Protein AF-A0A2G9PCZ6-F1 (afdb_monomer_lite)

Structure (mmCIF, N/CA/C/O backbone):
data_AF-A0A2G9PCZ6-F1
#
_entry.id   AF-A0A2G9PCZ6-F1
#
loop_
_atom_site.group_PDB
_atom_site.id
_atom_site.type_symbol
_atom_site.label_atom_id
_atom_site.label_alt_id
_atom_site.label_comp_id
_atom_site.label_asym_id
_atom_site.label_entity_id
_atom_site.label_seq_id
_atom_site.pdbx_PDB_ins_code
_atom_site.Cartn_x
_atom_site.Cartn_y
_atom_site.Cartn_z
_atom_site.occupancy
_atom_site.B_iso_or_equiv
_atom_site.auth_seq_id
_atom_site.auth_comp_id
_atom_site.auth_asym_id
_atom_site.auth_atom_id
_atom_site.pdbx_PDB_model_num
ATOM 1 N N . MET A 1 1 ? 11.949 1.718 -6.422 1.00 77.19 1 MET A N 1
ATOM 2 C CA . MET A 1 1 ? 10.496 1.893 -6.193 1.00 77.19 1 MET A CA 1
ATOM 3 C C . MET A 1 1 ? 9.790 1.628 -7.515 1.00 77.19 1 MET A C 1
ATOM 5 O O . MET A 1 1 ? 10.270 2.128 -8.520 1.00 77.19 1 MET A O 1
ATOM 9 N N . SER A 1 2 ? 8.719 0.832 -7.562 1.00 92.38 2 SER A N 1
ATOM 10 C CA . SER A 1 2 ? 7.957 0.624 -8.811 1.00 92.38 2 SER A CA 1
ATOM 11 C C . SER A 1 2 ? 7.065 1.838 -9.117 1.00 92.38 2 SER A C 1
ATOM 13 O O . SER A 1 2 ? 6.474 2.374 -8.182 1.00 92.38 2 SER A O 1
ATOM 15 N N . TYR A 1 3 ? 6.911 2.234 -10.392 1.00 95.06 3 TYR A N 1
ATOM 16 C CA . TYR A 1 3 ? 5.992 3.314 -10.806 1.00 95.06 3 TYR A CA 1
ATOM 17 C C . TYR A 1 3 ? 4.563 3.091 -10.308 1.00 95.06 3 TYR A C 1
ATOM 19 O O . TYR A 1 3 ? 3.934 4.009 -9.791 1.00 95.06 3 TYR A O 1
ATOM 27 N N . LYS A 1 4 ? 4.107 1.838 -10.337 1.00 96.25 4 LYS A N 1
ATOM 28 C CA . LYS A 1 4 ? 2.823 1.417 -9.776 1.00 96.25 4 LYS A CA 1
ATOM 29 C C . LYS A 1 4 ? 2.684 1.741 -8.284 1.00 96.25 4 LYS A C 1
ATOM 31 O O . LYS A 1 4 ? 1.654 2.236 -7.848 1.00 96.25 4 LYS A O 1
ATOM 36 N N . TRP A 1 5 ? 3.738 1.510 -7.495 1.00 97.25 5 TRP A N 1
ATOM 37 C CA . TRP A 1 5 ? 3.725 1.838 -6.064 1.00 97.25 5 TRP A CA 1
ATOM 38 C C . TRP A 1 5 ? 3.709 3.358 -5.839 1.00 97.25 5 TRP A C 1
ATOM 40 O O . TRP A 1 5 ? 2.993 3.848 -4.969 1.00 97.25 5 TRP A O 1
ATOM 50 N N . ILE A 1 6 ? 4.435 4.116 -6.664 1.00 96.75 6 ILE A N 1
ATOM 51 C CA . ILE A 1 6 ? 4.402 5.585 -6.624 1.00 96.75 6 ILE A CA 1
ATOM 52 C C . ILE A 1 6 ? 2.990 6.099 -6.945 1.00 96.75 6 ILE A C 1
ATOM 54 O O . ILE A 1 6 ? 2.517 7.017 -6.279 1.00 96.75 6 ILE A O 1
ATOM 58 N N . ALA A 1 7 ? 2.302 5.499 -7.920 1.00 97.00 7 ALA A N 1
ATOM 59 C CA . ALA A 1 7 ? 0.925 5.849 -8.259 1.00 97.00 7 ALA A CA 1
ATOM 60 C C . ALA A 1 7 ? -0.033 5.610 -7.077 1.00 97.00 7 ALA A C 1
ATOM 62 O O . ALA A 1 7 ? -0.761 6.524 -6.695 1.00 97.00 7 ALA A O 1
ATOM 63 N N . GLU A 1 8 ? 0.038 4.442 -6.426 1.00 97.50 8 GLU A N 1
ATOM 64 C CA . GLU A 1 8 ? -0.752 4.138 -5.220 1.00 97.50 8 GLU A CA 1
ATOM 65 C C . GLU A 1 8 ? -0.517 5.161 -4.096 1.00 97.50 8 GLU A C 1
ATOM 67 O O . GLU A 1 8 ? -1.466 5.634 -3.477 1.00 97.50 8 GLU A O 1
ATOM 72 N N . GLN A 1 9 ? 0.741 5.546 -3.853 1.00 97.31 9 GLN A N 1
ATOM 73 C CA . GLN A 1 9 ? 1.085 6.548 -2.838 1.00 97.31 9 GLN A CA 1
ATOM 74 C C . GLN A 1 9 ? 0.575 7.950 -3.193 1.00 97.31 9 GLN A C 1
ATOM 76 O O . GLN A 1 9 ? 0.170 8.700 -2.310 1.00 97.31 9 GLN A O 1
ATOM 81 N N . ARG A 1 10 ? 0.594 8.332 -4.476 1.00 97.12 10 ARG A N 1
ATOM 82 C CA . ARG A 1 10 ? 0.046 9.621 -4.929 1.00 97.12 10 ARG A CA 1
ATOM 83 C C . ARG A 1 10 ? -1.465 9.691 -4.706 1.00 97.12 10 ARG A C 1
ATOM 85 O O . ARG A 1 10 ? -1.942 10.711 -4.222 1.00 97.12 10 ARG A O 1
ATOM 92 N N . VAL A 1 11 ? -2.190 8.614 -5.014 1.00 97.50 11 VAL A N 1
ATOM 93 C CA . VAL A 1 11 ? -3.644 8.526 -4.802 1.00 97.50 11 VAL A CA 1
ATOM 94 C C . VAL A 1 11 ? -3.986 8.572 -3.315 1.00 97.50 11 VAL A C 1
ATOM 96 O O . VAL A 1 11 ? -4.809 9.389 -2.920 1.00 97.50 11 VAL A O 1
ATOM 99 N N . SER A 1 12 ? -3.296 7.783 -2.492 1.00 96.88 12 SER A N 1
ATOM 100 C CA . SER A 1 12 ? -3.473 7.764 -1.032 1.00 96.88 12 SER A CA 1
ATOM 101 C C . SER A 1 12 ? -3.280 9.149 -0.399 1.00 96.88 12 SER A C 1
ATOM 103 O O . SER A 1 12 ? -4.115 9.626 0.363 1.00 96.88 12 SER A O 1
ATOM 105 N N . LYS A 1 13 ? -2.234 9.880 -0.809 1.00 96.44 13 LYS A N 1
ATOM 106 C CA . LYS A 1 13 ? -2.001 11.262 -0.352 1.00 96.44 13 LYS A CA 1
ATOM 107 C C . LYS A 1 13 ? -3.070 12.251 -0.814 1.00 96.44 13 LYS A C 1
ATOM 109 O O . LYS A 1 13 ? -3.316 13.235 -0.123 1.00 96.44 13 LYS A O 1
ATOM 114 N N . LYS A 1 14 ? -3.646 12.043 -2.001 1.00 97.19 14 LYS A N 1
ATOM 115 C CA . LYS A 1 14 ? -4.668 12.934 -2.563 1.00 97.19 14 LYS A CA 1
ATOM 116 C C . LYS A 1 14 ? -6.038 12.702 -1.923 1.00 97.19 14 LYS A C 1
ATOM 118 O O . LYS A 1 14 ? -6.759 13.671 -1.711 1.00 97.19 14 LYS A O 1
ATOM 123 N N . PHE A 1 15 ? -6.370 11.449 -1.621 1.00 95.81 15 PHE A N 1
ATOM 124 C CA . PHE A 1 15 ? -7.648 11.022 -1.057 1.00 95.81 15 PHE A CA 1
ATOM 125 C C . PHE A 1 15 ? -7.432 10.354 0.302 1.00 95.81 15 PHE A C 1
ATOM 127 O O . PHE A 1 15 ? -7.538 9.139 0.433 1.00 95.81 15 PHE A O 1
ATOM 134 N N . SER A 1 16 ? -7.137 11.160 1.323 1.00 93.19 16 SER A N 1
ATOM 135 C CA . SER A 1 16 ? -6.835 10.678 2.679 1.00 93.19 16 SER A CA 1
ATOM 136 C C . SER A 1 16 ? -8.021 10.027 3.398 1.00 93.19 16 SER A C 1
ATOM 138 O O . SER A 1 16 ? -7.833 9.332 4.392 1.00 93.19 16 SER A O 1
ATOM 140 N N . ASN A 1 17 ? -9.245 10.255 2.918 1.00 95.12 17 ASN A N 1
ATOM 141 C CA . ASN A 1 17 ? -10.460 9.628 3.432 1.00 95.12 17 ASN A CA 1
ATOM 142 C C . ASN A 1 17 ? -10.679 8.204 2.894 1.00 95.12 17 ASN A C 1
ATOM 144 O O . ASN A 1 17 ? -11.564 7.509 3.388 1.00 95.12 17 ASN A O 1
ATOM 148 N N . LEU A 1 18 ? -9.919 7.784 1.879 1.00 96.06 18 LEU A N 1
ATOM 149 C CA . LEU A 1 18 ? -10.050 6.480 1.239 1.00 96.06 18 LEU A CA 1
ATOM 150 C C . LEU A 1 18 ? -8.816 5.621 1.499 1.00 96.06 18 LEU A C 1
ATOM 152 O O . LEU A 1 18 ? -7.691 6.111 1.539 1.00 96.06 18 LEU A O 1
ATOM 156 N N . GLU A 1 19 ? -9.022 4.312 1.580 1.00 96.62 19 GLU A N 1
ATOM 157 C CA . GLU A 1 19 ? -7.947 3.350 1.777 1.00 96.62 19 GLU A CA 1
ATOM 158 C C . GLU A 1 19 ? -7.661 2.594 0.474 1.00 96.62 19 GLU A C 1
ATOM 160 O O . GLU A 1 19 ? -8.546 1.987 -0.136 1.00 96.62 19 GLU A O 1
ATOM 165 N N . VAL A 1 20 ? -6.405 2.613 0.025 1.00 97.44 20 VAL A N 1
ATOM 166 C CA . VAL A 1 20 ? -6.005 1.946 -1.221 1.00 97.44 20 VAL A CA 1
ATOM 167 C C . VAL A 1 20 ? -5.963 0.435 -1.012 1.00 97.44 20 VAL A C 1
ATOM 169 O O . VAL A 1 20 ? -5.199 -0.074 -0.184 1.00 97.44 20 VAL A O 1
ATOM 172 N N . LEU A 1 21 ? -6.721 -0.309 -1.818 1.00 96.19 21 LEU A N 1
ATOM 173 C CA . LEU A 1 21 ? -6.735 -1.768 -1.815 1.00 96.19 21 LEU A CA 1
ATOM 174 C C . LEU A 1 21 ? -5.569 -2.329 -2.641 1.00 96.19 21 LEU A C 1
ATOM 176 O O . LEU A 1 21 ? -4.733 -3.076 -2.110 1.00 96.19 21 LEU A O 1
ATOM 180 N N . ASN A 1 22 ? -5.514 -1.972 -3.926 1.00 96.69 22 ASN A N 1
ATOM 181 C CA . ASN A 1 22 ? -4.503 -2.397 -4.898 1.00 96.69 22 ASN A CA 1
ATOM 182 C C . ASN A 1 22 ? -4.590 -1.524 -6.166 1.00 96.69 22 ASN A C 1
ATOM 184 O O . ASN A 1 22 ? -5.403 -0.609 -6.242 1.00 96.69 22 ASN A O 1
ATOM 188 N N . SER A 1 23 ? -3.783 -1.830 -7.177 1.00 97.31 23 SER A N 1
ATOM 189 C CA . SER A 1 23 ? -3.822 -1.151 -8.475 1.00 97.31 23 SER A CA 1
ATOM 190 C C . SER A 1 23 ? -3.552 -2.107 -9.640 1.00 97.31 23 SER A C 1
ATOM 192 O O . SER A 1 23 ? -3.067 -3.229 -9.428 1.00 97.31 23 SER A O 1
ATOM 194 N N . TYR A 1 24 ? -3.797 -1.674 -10.877 1.00 96.69 24 TYR A N 1
ATOM 195 C CA . TYR A 1 24 ? -3.392 -2.360 -12.113 1.00 96.69 24 TYR A CA 1
ATOM 196 C C . TYR A 1 24 ? -2.951 -1.380 -13.205 1.00 96.69 24 TYR A C 1
ATOM 198 O O . TYR A 1 24 ? -3.197 -0.185 -13.111 1.00 96.69 24 TYR A O 1
ATOM 206 N N . GLU A 1 25 ? -2.188 -1.883 -14.176 1.00 96.25 25 GLU A N 1
ATOM 207 C CA . GLU A 1 25 ? -1.693 -1.091 -15.308 1.00 96.25 25 GLU A CA 1
ATOM 208 C C . GLU A 1 25 ? -2.777 -1.029 -16.379 1.00 96.25 25 GLU A C 1
ATOM 210 O O . GLU A 1 25 ? -3.325 -2.068 -16.740 1.00 96.25 25 GLU A O 1
ATOM 215 N N . ILE A 1 26 ? -3.087 0.180 -16.841 1.00 96.62 26 ILE A N 1
ATOM 216 C CA . ILE A 1 26 ? -4.055 0.413 -17.920 1.00 96.62 26 ILE A CA 1
ATOM 217 C C . ILE A 1 26 ? -3.308 0.507 -19.251 1.00 96.62 26 ILE A C 1
ATOM 219 O O . ILE A 1 26 ? -3.720 -0.065 -20.255 1.00 96.62 26 ILE A O 1
ATOM 223 N N . GLY A 1 27 ? -2.188 1.226 -19.249 1.00 95.81 27 GLY A N 1
ATOM 224 C CA . GLY A 1 27 ? -1.400 1.476 -20.440 1.00 95.81 27 GLY A CA 1
ATOM 225 C C . GLY A 1 27 ? -0.204 2.368 -20.148 1.00 95.81 27 GLY A C 1
ATOM 226 O O . GLY A 1 27 ? 0.019 2.818 -19.018 1.00 95.81 27 GLY A O 1
ATOM 227 N N . LYS A 1 28 ? 0.573 2.620 -21.192 1.00 95.94 28 LYS A N 1
ATOM 228 C CA . LYS A 1 28 ? 1.736 3.495 -21.150 1.00 95.94 28 LYS A CA 1
ATOM 229 C C . LYS A 1 28 ? 1.833 4.262 -22.459 1.00 95.94 28 LYS A C 1
ATOM 231 O O . LYS A 1 28 ? 1.630 3.686 -23.526 1.00 95.94 28 LYS A O 1
ATOM 236 N N . ASP A 1 29 ? 2.227 5.514 -22.340 1.00 95.69 29 ASP A N 1
ATOM 237 C CA . ASP A 1 29 ? 2.656 6.335 -23.462 1.00 95.69 29 ASP A CA 1
ATOM 238 C C . ASP A 1 29 ? 4.190 6.396 -23.470 1.00 95.69 29 ASP A C 1
ATOM 240 O O . ASP A 1 29 ? 4.859 5.848 -22.590 1.00 95.69 29 ASP A O 1
ATOM 244 N N . GLY A 1 30 ? 4.782 7.108 -24.433 1.00 94.25 30 GLY A N 1
ATOM 245 C CA . GLY A 1 30 ? 6.236 7.319 -24.469 1.00 94.25 30 GLY A CA 1
ATOM 246 C C . GLY A 1 30 ? 6.793 8.052 -23.238 1.00 94.25 30 GLY A C 1
ATOM 247 O O . GLY A 1 30 ? 7.968 7.902 -22.917 1.00 94.25 30 GLY A O 1
ATOM 248 N N . MET A 1 31 ? 5.954 8.816 -22.528 1.00 95.06 31 MET A N 1
ATOM 249 C CA . MET A 1 31 ? 6.361 9.635 -21.376 1.00 95.06 31 MET A CA 1
ATOM 250 C C . MET A 1 31 ? 5.735 9.199 -20.046 1.00 95.06 31 MET A C 1
ATOM 252 O O . MET A 1 31 ? 6.338 9.402 -18.993 1.00 95.06 31 MET A O 1
ATOM 256 N N . ASN A 1 32 ? 4.533 8.617 -20.070 1.00 95.94 32 ASN A N 1
ATOM 257 C CA . ASN A 1 32 ? 3.723 8.393 -18.873 1.00 95.94 32 ASN A CA 1
ATOM 258 C C . ASN A 1 32 ? 3.289 6.934 -18.739 1.00 95.94 32 ASN A C 1
ATOM 260 O O . ASN A 1 32 ? 3.063 6.243 -19.727 1.00 95.94 32 ASN A O 1
ATOM 264 N N . TYR A 1 33 ? 3.119 6.490 -17.495 1.00 96.12 33 TYR A N 1
ATOM 265 C CA . TYR A 1 33 ? 2.525 5.198 -17.160 1.00 96.12 33 TYR A CA 1
ATOM 266 C C . TYR A 1 33 ? 1.204 5.436 -16.441 1.00 96.12 33 TYR A C 1
ATOM 268 O O . TYR A 1 33 ? 1.162 6.180 -15.455 1.00 96.12 33 TYR A O 1
ATOM 276 N N . PHE A 1 34 ? 0.149 4.780 -16.908 1.00 96.88 34 PHE A N 1
ATOM 277 C CA . PHE A 1 34 ? -1.198 4.932 -16.378 1.00 96.88 34 PHE A CA 1
ATOM 278 C C . PHE A 1 34 ? -1.589 3.699 -15.573 1.00 96.88 34 PHE A C 1
ATOM 280 O O . PHE A 1 34 ? -1.447 2.554 -16.015 1.00 96.88 34 PHE A O 1
ATOM 287 N N . TYR A 1 35 ? -2.100 3.950 -14.373 1.00 97.81 35 TYR A N 1
ATOM 288 C CA . TYR A 1 35 ? -2.539 2.918 -13.449 1.00 97.81 35 TYR A CA 1
ATOM 289 C C . TYR A 1 35 ? -3.929 3.247 -12.934 1.00 97.81 35 TYR A C 1
ATOM 291 O O . TYR A 1 35 ? -4.195 4.391 -12.567 1.00 97.81 35 TYR A O 1
ATOM 299 N N . GLU A 1 36 ? -4.771 2.226 -12.828 1.00 97.75 36 GLU A N 1
ATOM 300 C CA . GLU A 1 36 ? -6.015 2.319 -12.078 1.00 97.75 36 GLU A CA 1
ATOM 301 C C . GLU A 1 36 ? -5.752 1.916 -10.633 1.00 97.75 36 GLU A C 1
ATOM 303 O O . GLU A 1 36 ? -5.170 0.858 -10.369 1.00 97.75 36 GLU A O 1
ATOM 308 N N . VAL A 1 37 ? -6.153 2.767 -9.690 1.00 97.81 37 VAL A N 1
ATOM 309 C CA . VAL A 1 37 ? -6.008 2.508 -8.257 1.00 97.81 37 VAL A CA 1
ATOM 310 C C . VAL A 1 37 ? -7.387 2.261 -7.668 1.00 97.81 37 VAL A C 1
ATOM 312 O O . VAL A 1 37 ? -8.274 3.102 -7.762 1.00 97.81 37 VAL A O 1
ATOM 315 N N . ILE A 1 38 ? -7.544 1.101 -7.040 1.00 97.50 38 ILE A N 1
ATOM 316 C CA . ILE A 1 38 ? -8.786 0.678 -6.406 1.00 97.50 38 ILE A CA 1
ATOM 317 C C . ILE A 1 38 ? -8.752 1.160 -4.958 1.00 97.50 38 ILE A C 1
ATOM 319 O O . ILE A 1 38 ? -7.920 0.703 -4.165 1.00 97.50 38 ILE A O 1
ATOM 323 N N . CYS A 1 39 ? -9.663 2.066 -4.619 1.00 96.62 39 CYS A N 1
ATOM 324 C CA . CYS A 1 39 ? -9.817 2.640 -3.286 1.00 96.62 39 CYS A CA 1
ATOM 325 C C . CYS A 1 39 ? -11.130 2.185 -2.647 1.00 96.62 39 CYS A C 1
ATOM 327 O O . CYS A 1 39 ? -12.114 1.936 -3.339 1.00 96.62 39 CYS A O 1
ATOM 329 N N . VAL A 1 40 ? -11.144 2.099 -1.321 1.00 96.50 40 VAL A N 1
ATOM 330 C CA . VAL A 1 40 ? -12.319 1.733 -0.525 1.00 96.50 40 VAL A CA 1
ATOM 331 C C . VAL A 1 40 ? -12.575 2.830 0.497 1.00 96.50 40 VAL A C 1
ATOM 333 O O . VAL A 1 40 ? -11.633 3.328 1.107 1.00 96.50 40 VAL A O 1
ATOM 336 N N . ASP A 1 41 ? -13.838 3.191 0.701 1.00 96.06 41 ASP A N 1
ATOM 337 C CA . ASP A 1 41 ? -14.240 4.110 1.765 1.00 96.06 41 ASP A CA 1
ATOM 338 C C . ASP A 1 41 ? -14.533 3.319 3.057 1.00 96.06 41 ASP A C 1
ATOM 340 O O . ASP A 1 41 ? -15.561 2.639 3.138 1.00 96.06 41 ASP A O 1
ATOM 344 N N . PRO A 1 42 ? -13.666 3.383 4.085 1.00 95.81 42 PRO A N 1
ATOM 345 C CA . PRO A 1 42 ? -13.868 2.645 5.327 1.00 95.81 42 PRO A CA 1
ATOM 346 C C . PRO A 1 42 ? -14.992 3.222 6.202 1.00 95.81 42 PRO A C 1
ATOM 348 O O . PRO A 1 42 ? -15.379 2.584 7.182 1.00 95.81 42 PRO A O 1
ATOM 351 N N . SER A 1 43 ? -15.516 4.418 5.902 1.00 94.50 43 SER A N 1
ATOM 352 C CA . SER A 1 43 ? -16.574 5.056 6.694 1.00 94.50 43 SER A CA 1
ATOM 353 C C . SER A 1 43 ? -17.961 4.455 6.433 1.00 94.50 43 SER A C 1
ATOM 355 O O . SER A 1 43 ? -18.805 4.464 7.339 1.00 94.50 43 SER A O 1
ATOM 357 N N . LYS A 1 44 ? -18.161 3.874 5.243 1.00 96.25 44 LYS A N 1
ATOM 358 C CA . LYS A 1 44 ? -19.430 3.328 4.742 1.00 96.25 44 LYS A CA 1
ATOM 359 C C . LYS A 1 44 ? -19.902 2.099 5.518 1.00 96.25 44 LYS A C 1
ATOM 361 O O . LYS A 1 44 ? -19.107 1.240 5.904 1.00 96.25 44 LYS A O 1
ATOM 366 N N . ALA A 1 45 ? -21.212 2.017 5.751 1.00 96.75 45 ALA A N 1
ATOM 367 C CA . ALA A 1 45 ? -21.821 0.936 6.526 1.00 96.75 45 ALA A CA 1
ATOM 368 C C . ALA A 1 45 ? -21.739 -0.403 5.781 1.00 96.75 45 ALA A C 1
ATOM 370 O O . ALA A 1 45 ? -21.458 -1.433 6.391 1.00 96.75 45 ALA A O 1
ATOM 371 N N . GLU A 1 46 ? -21.887 -0.366 4.459 1.00 96.81 46 GLU A N 1
ATOM 372 C CA . GLU A 1 46 ? -21.805 -1.512 3.560 1.00 96.81 46 GLU A CA 1
ATOM 373 C C . G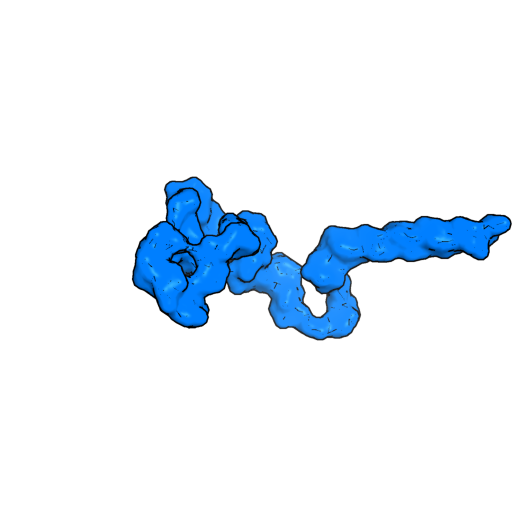LU A 1 46 ? -20.444 -2.203 3.707 1.00 96.81 46 GLU A C 1
ATOM 375 O O . GLU A 1 46 ? -20.378 -3.399 3.980 1.00 96.81 46 GLU A O 1
ATOM 380 N N . ILE A 1 47 ? -19.358 -1.423 3.674 1.00 96.75 47 ILE A N 1
ATOM 381 C CA . ILE A 1 47 ? -17.979 -1.910 3.833 1.00 96.75 47 ILE A CA 1
ATOM 382 C C . ILE A 1 47 ? -17.724 -2.473 5.235 1.00 96.75 47 ILE A C 1
ATOM 384 O O . ILE A 1 47 ? -17.030 -3.479 5.381 1.00 96.75 47 ILE A O 1
ATOM 388 N N . LYS A 1 48 ? -18.285 -1.849 6.277 1.00 95.75 48 LYS A N 1
ATOM 389 C CA . LYS A 1 48 ? -18.156 -2.334 7.662 1.00 95.75 48 LYS A CA 1
ATOM 390 C C . LYS A 1 48 ? -18.901 -3.652 7.883 1.00 95.75 48 LYS A C 1
ATOM 392 O O . LYS A 1 48 ? -18.415 -4.510 8.618 1.00 95.75 48 LYS A O 1
ATOM 397 N N . SER A 1 49 ? -20.067 -3.806 7.257 1.00 97.06 49 SER A N 1
ATOM 398 C CA . SER A 1 49 ? -20.912 -4.999 7.374 1.00 97.06 49 SER A CA 1
ATOM 399 C C . SER A 1 49 ? -20.409 -6.190 6.547 1.00 97.06 49 SER A C 1
ATOM 401 O O . SER A 1 49 ? -20.652 -7.341 6.916 1.00 97.06 49 SER A O 1
ATOM 403 N N . ASP A 1 50 ? -19.679 -5.932 5.459 1.00 97.00 50 ASP A N 1
ATOM 404 C CA . ASP A 1 50 ? -19.175 -6.962 4.552 1.00 97.00 50 ASP A CA 1
ATOM 405 C C . ASP A 1 50 ? -18.056 -7.798 5.202 1.00 97.00 50 ASP A C 1
ATOM 407 O O . ASP A 1 50 ? -16.972 -7.313 5.529 1.00 97.00 50 ASP A O 1
ATOM 411 N N . LYS A 1 51 ? -18.296 -9.105 5.339 1.00 96.12 51 LYS A N 1
ATOM 412 C CA . LYS A 1 51 ? -17.373 -10.057 5.980 1.00 96.12 51 LYS A CA 1
ATOM 413 C C . LYS A 1 51 ? -16.045 -10.239 5.231 1.00 96.12 51 LYS A C 1
ATOM 415 O O . LYS A 1 51 ? -15.067 -10.661 5.844 1.00 96.12 51 LYS A O 1
ATOM 420 N N . ASN A 1 52 ? -15.999 -9.951 3.933 1.00 96.12 52 ASN A N 1
ATOM 421 C CA . ASN A 1 52 ? -14.835 -10.180 3.081 1.00 96.12 52 ASN A CA 1
ATOM 422 C C . ASN A 1 52 ? -13.870 -8.992 3.076 1.00 96.12 52 ASN A C 1
ATOM 424 O O . ASN A 1 52 ? -12.655 -9.190 3.001 1.00 96.12 52 ASN A O 1
ATOM 428 N N . ILE A 1 53 ? -14.391 -7.763 3.135 1.00 95.69 53 ILE A N 1
ATOM 429 C CA . ILE A 1 53 ? -13.584 -6.543 2.980 1.00 95.69 53 ILE A CA 1
ATOM 430 C C . ILE A 1 53 ? -13.462 -5.712 4.259 1.00 95.69 53 ILE A C 1
ATOM 432 O O . ILE A 1 53 ? -12.541 -4.901 4.346 1.00 95.69 53 ILE A O 1
ATOM 436 N N . ASN A 1 54 ? -14.290 -5.952 5.286 1.00 96.19 54 ASN A N 1
ATOM 437 C CA . ASN A 1 54 ? -14.290 -5.155 6.521 1.00 96.19 54 ASN A CA 1
ATOM 438 C C . ASN A 1 54 ? -12.923 -5.051 7.213 1.00 96.19 54 ASN A C 1
ATOM 440 O O . ASN A 1 54 ? -12.682 -4.096 7.950 1.00 96.19 54 ASN A O 1
ATOM 444 N N . TRP A 1 55 ? -11.997 -5.982 6.970 1.00 96.19 55 TRP A N 1
ATOM 445 C CA . TRP A 1 55 ? -10.645 -5.936 7.518 1.00 96.19 55 TRP A CA 1
ATOM 446 C C . TRP A 1 55 ? -9.924 -4.631 7.164 1.00 96.19 55 TRP A C 1
ATOM 448 O O . TRP A 1 55 ? -9.098 -4.175 7.955 1.00 96.19 55 TRP A O 1
ATOM 458 N N . ILE A 1 56 ? -10.254 -4.007 6.027 1.00 95.75 56 ILE A N 1
ATOM 459 C CA . ILE A 1 56 ? -9.656 -2.739 5.597 1.00 95.75 56 ILE A CA 1
ATOM 460 C C . ILE A 1 56 ? -10.065 -1.558 6.484 1.00 95.75 56 ILE A C 1
ATOM 462 O O . ILE A 1 56 ? -9.333 -0.581 6.561 1.00 95.75 56 ILE A O 1
ATOM 466 N N . THR A 1 57 ? -11.190 -1.662 7.197 1.00 95.62 57 THR A N 1
ATOM 467 C CA . THR A 1 57 ? -11.686 -0.599 8.090 1.00 95.62 57 THR A CA 1
ATOM 468 C C . THR A 1 57 ? -10.900 -0.498 9.395 1.00 95.62 57 THR A C 1
ATOM 470 O O . THR A 1 57 ? -10.987 0.506 10.100 1.00 95.62 57 THR A O 1
ATOM 473 N N . LYS A 1 58 ? -10.125 -1.535 9.732 1.00 95.00 58 LYS A N 1
ATOM 474 C CA . LYS A 1 58 ? -9.355 -1.580 10.973 1.00 95.00 58 LYS A CA 1
ATOM 475 C C . LYS A 1 58 ? -8.173 -0.600 10.929 1.00 95.00 58 LYS A C 1
ATOM 477 O O . LYS A 1 58 ? -7.537 -0.464 9.879 1.00 95.00 58 LYS A O 1
ATOM 482 N N . PRO A 1 59 ? -7.807 0.033 12.058 1.00 93.44 59 PRO A N 1
ATOM 483 C CA . PRO A 1 59 ? -6.746 1.040 12.095 1.00 93.44 59 PRO A CA 1
ATOM 484 C C . PRO A 1 59 ? -5.375 0.497 11.661 1.00 93.44 59 PRO A C 1
ATOM 486 O O . PRO A 1 59 ? -4.569 1.225 11.082 1.00 93.44 59 PRO A O 1
ATOM 489 N N . GLU A 1 60 ? -5.099 -0.799 11.841 1.00 93.94 60 GLU A N 1
ATOM 490 C CA . GLU A 1 60 ? -3.836 -1.413 11.411 1.00 93.94 60 GLU A CA 1
ATOM 491 C C . GLU A 1 60 ? -3.688 -1.453 9.889 1.00 93.94 60 GLU A C 1
ATOM 493 O O . GLU A 1 60 ? -2.576 -1.666 9.394 1.00 93.94 60 GLU A O 1
ATOM 498 N N . ASN A 1 61 ? -4.780 -1.254 9.148 1.00 94.19 61 ASN A N 1
ATOM 499 C CA . ASN A 1 61 ? -4.845 -1.237 7.693 1.00 94.19 61 ASN A CA 1
ATOM 500 C C . ASN A 1 61 ? -4.961 0.174 7.112 1.00 94.19 61 ASN A C 1
ATOM 502 O O . ASN A 1 61 ? -5.272 0.281 5.939 1.00 94.19 61 ASN A O 1
ATOM 506 N N . GLN A 1 62 ? -4.634 1.220 7.875 1.00 93.00 62 GLN A N 1
ATOM 507 C CA . GLN A 1 62 ? -4.550 2.590 7.357 1.00 93.00 62 GLN A CA 1
ATOM 508 C C . GLN A 1 62 ? -3.210 2.883 6.670 1.00 93.00 62 GLN A C 1
ATOM 510 O O . GLN A 1 62 ? -2.170 2.335 7.062 1.00 93.00 62 GLN A O 1
ATOM 515 N N . ASN A 1 63 ? -3.191 3.773 5.681 1.00 94.50 63 ASN A N 1
ATOM 516 C CA . ASN A 1 63 ? -1.987 4.188 4.950 1.00 94.50 63 ASN A CA 1
ATOM 517 C C . ASN A 1 63 ? -1.148 2.989 4.451 1.00 94.50 63 ASN A C 1
ATOM 519 O O . ASN A 1 63 ? 0.066 2.862 4.695 1.00 94.50 63 ASN A O 1
ATOM 523 N N . ARG A 1 64 ? -1.810 1.994 3.845 1.00 95.75 64 ARG A N 1
ATOM 524 C CA . ARG A 1 64 ? -1.154 0.753 3.371 1.00 95.75 64 ARG A CA 1
ATOM 525 C C . ARG A 1 64 ? -0.085 1.005 2.304 1.00 95.75 64 ARG A C 1
ATOM 527 O O . ARG A 1 64 ? 0.959 0.337 2.379 1.00 95.75 64 ARG A O 1
ATOM 534 N N . PRO A 1 65 ? -0.286 1.896 1.312 1.00 96.12 65 PRO A N 1
ATOM 535 C CA . PRO A 1 65 ? 0.735 2.202 0.312 1.00 96.12 65 PRO A CA 1
ATOM 536 C C . PRO A 1 65 ? 1.992 2.815 0.926 1.00 96.12 65 PRO A C 1
ATOM 538 O O . PRO A 1 65 ? 3.102 2.436 0.558 1.00 96.12 65 PRO A O 1
ATOM 541 N N . GLU A 1 66 ? 1.862 3.708 1.900 1.00 95.38 66 GLU A N 1
ATOM 542 C CA . GLU A 1 66 ? 2.976 4.397 2.562 1.00 95.38 66 GLU A CA 1
ATOM 543 C C . GLU A 1 66 ? 3.859 3.396 3.307 1.00 95.38 66 GLU A C 1
ATOM 545 O O . GLU A 1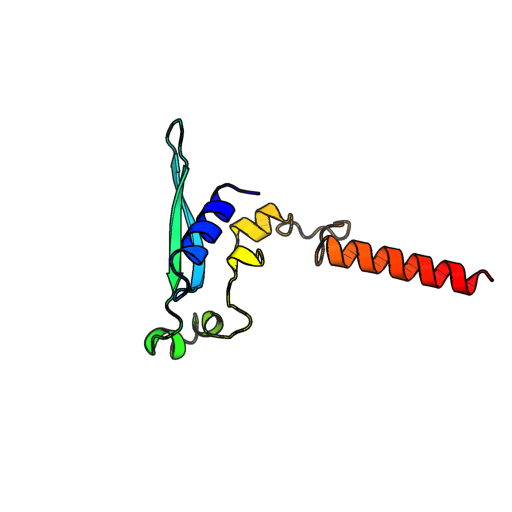 66 ? 5.084 3.433 3.205 1.00 95.38 66 GLU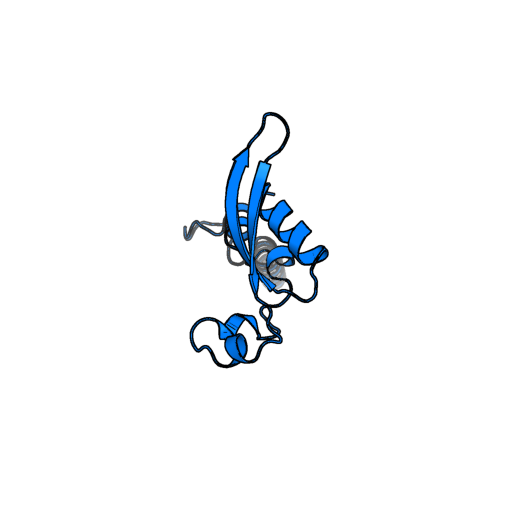 A O 1
ATOM 550 N N . ARG A 1 67 ? 3.233 2.428 3.983 1.00 94.38 67 ARG A N 1
ATOM 551 C CA . ARG A 1 67 ? 3.922 1.345 4.707 1.00 94.38 67 ARG A CA 1
ATOM 552 C C . ARG A 1 67 ? 4.389 0.203 3.803 1.00 94.38 67 ARG A C 1
ATOM 554 O O . ARG A 1 67 ? 5.046 -0.742 4.250 1.00 94.38 67 ARG A O 1
ATOM 561 N N . GLY A 1 68 ? 4.043 0.263 2.524 1.00 94.81 68 GLY A N 1
ATOM 562 C CA . GLY A 1 68 ? 4.414 -0.722 1.527 1.00 94.81 68 GLY A CA 1
ATOM 563 C C . GLY A 1 68 ? 3.793 -2.101 1.759 1.00 94.81 68 GLY A C 1
ATOM 564 O O . GLY A 1 68 ? 4.494 -3.119 1.700 1.00 94.81 68 GLY A O 1
ATOM 565 N N . LEU A 1 69 ? 2.493 -2.129 2.062 1.00 95.12 69 LEU A N 1
ATOM 566 C CA . LEU A 1 69 ? 1.703 -3.345 2.292 1.00 95.12 69 LEU A CA 1
ATOM 567 C C . LEU A 1 69 ? 0.887 -3.788 1.066 1.00 95.12 69 LEU A C 1
ATOM 569 O O . LEU A 1 69 ? 0.401 -4.924 1.038 1.00 95.12 69 LEU A O 1
ATOM 573 N N . THR A 1 70 ? 0.774 -2.935 0.047 1.00 96.25 70 THR A N 1
ATOM 574 C CA . THR A 1 70 ? 0.132 -3.249 -1.237 1.00 96.25 70 THR A CA 1
ATOM 575 C C . THR A 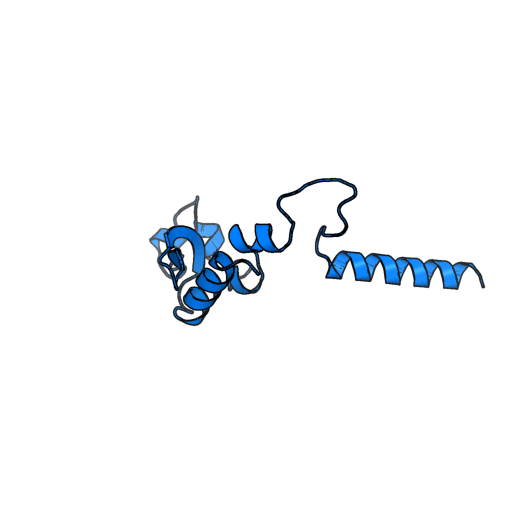1 70 ? 0.945 -4.263 -2.050 1.00 96.25 70 THR A C 1
ATOM 577 O O . THR A 1 70 ? 2.120 -4.529 -1.774 1.00 96.25 70 THR A O 1
ATOM 580 N N . SER A 1 71 ? 0.332 -4.866 -3.074 1.00 95.44 71 SER A N 1
ATOM 581 C CA . SER A 1 71 ? 1.008 -5.864 -3.919 1.00 95.44 71 SER A CA 1
ATOM 582 C C . SER A 1 71 ? 2.201 -5.270 -4.678 1.00 95.44 71 SER A C 1
ATOM 584 O O . SER A 1 71 ? 3.262 -5.902 -4.756 1.00 95.44 71 SER A O 1
ATOM 586 N N . ALA A 1 72 ? 2.055 -4.044 -5.195 1.00 96.19 72 ALA A N 1
ATOM 587 C CA . ALA A 1 72 ? 3.123 -3.325 -5.887 1.00 96.19 72 ALA A CA 1
ATOM 588 C C . ALA A 1 72 ? 4.303 -3.032 -4.950 1.00 96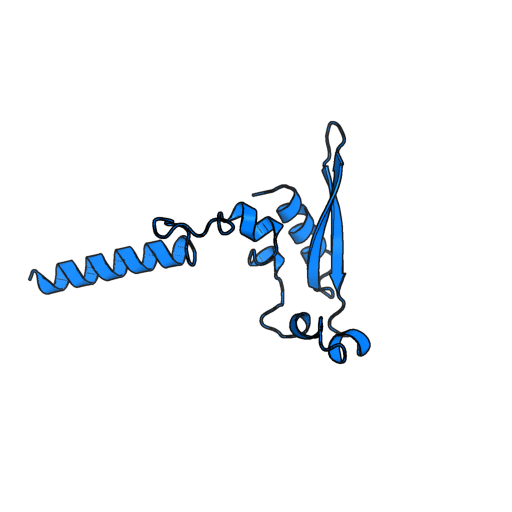.19 72 ALA A C 1
ATOM 590 O O . ALA A 1 72 ? 5.462 -3.281 -5.296 1.00 96.19 72 ALA A O 1
ATOM 591 N N . ALA A 1 73 ? 4.014 -2.598 -3.724 1.00 95.31 73 ALA A N 1
ATOM 592 C CA . ALA A 1 73 ? 5.037 -2.346 -2.725 1.00 95.31 73 ALA A CA 1
ATOM 593 C C . ALA A 1 73 ? 5.743 -3.620 -2.253 1.00 95.31 73 ALA A C 1
ATOM 595 O O . ALA A 1 73 ? 6.971 -3.661 -2.184 1.00 95.31 73 ALA A O 1
ATOM 596 N N . LYS A 1 74 ? 4.995 -4.700 -1.991 1.00 95.00 74 LYS A N 1
ATOM 597 C CA . LYS A 1 74 ? 5.566 -6.009 -1.633 1.00 95.00 74 LYS A CA 1
ATOM 598 C C . LYS A 1 74 ? 6.506 -6.530 -2.720 1.00 95.00 74 LYS A C 1
ATOM 600 O O . LYS A 1 74 ? 7.564 -7.062 -2.385 1.00 95.00 74 LYS A O 1
ATOM 605 N N . LYS A 1 75 ? 6.169 -6.324 -4.003 1.00 94.38 75 LYS A N 1
ATOM 606 C CA . LYS A 1 75 ? 7.076 -6.599 -5.133 1.00 94.38 75 LYS A CA 1
ATOM 607 C C . LYS A 1 75 ? 8.350 -5.760 -5.022 1.00 94.38 75 LYS A C 1
ATOM 609 O O . LYS A 1 75 ? 9.438 -6.319 -5.037 1.00 94.38 75 LYS A O 1
ATOM 614 N N . SER A 1 76 ? 8.222 -4.445 -4.842 1.00 93.88 76 SER A N 1
ATOM 615 C CA . SER A 1 76 ? 9.378 -3.541 -4.738 1.00 93.88 76 SER A CA 1
ATOM 616 C C . SER A 1 76 ? 10.264 -3.809 -3.515 1.00 93.88 76 SER A C 1
ATOM 618 O O . SER A 1 76 ? 11.438 -3.458 -3.542 1.00 93.88 76 SER A O 1
ATOM 620 N N . ARG A 1 77 ? 9.718 -4.400 -2.447 1.00 93.69 77 ARG A N 1
ATOM 621 C CA . ARG A 1 77 ? 10.446 -4.795 -1.231 1.00 93.69 77 ARG A CA 1
ATOM 622 C C . ARG A 1 77 ? 11.112 -6.175 -1.333 1.00 93.69 77 ARG A C 1
ATOM 624 O O . ARG A 1 77 ? 11.723 -6.608 -0.361 1.00 93.69 77 ARG A O 1
ATOM 631 N N . GLY A 1 78 ? 10.955 -6.885 -2.454 1.00 92.94 78 GLY A N 1
ATOM 632 C CA . GLY A 1 78 ? 11.475 -8.247 -2.628 1.00 92.94 78 GLY A CA 1
ATOM 633 C C . GLY A 1 78 ? 10.736 -9.307 -1.802 1.00 92.94 78 GLY A C 1
ATOM 634 O O . GLY A 1 78 ? 11.263 -10.386 -1.569 1.00 92.94 78 GLY A O 1
ATOM 635 N N . LEU A 1 79 ? 9.517 -9.021 -1.329 1.00 93.50 79 LEU A N 1
ATOM 636 C CA . LEU A 1 79 ? 8.768 -9.921 -0.438 1.00 93.50 79 LEU A CA 1
ATOM 637 C C . LEU A 1 79 ? 7.939 -10.985 -1.172 1.00 93.50 79 LEU A C 1
ATOM 639 O O . LEU A 1 79 ? 7.256 -11.776 -0.517 1.00 93.50 79 LEU A O 1
ATOM 643 N N . ARG A 1 80 ? 7.975 -11.010 -2.511 1.00 91.62 80 ARG A N 1
ATOM 644 C CA . ARG A 1 80 ? 7.312 -12.059 -3.305 1.00 91.62 80 ARG A CA 1
ATOM 645 C C . ARG A 1 80 ? 8.023 -13.403 -3.180 1.00 91.62 80 ARG A C 1
ATOM 647 O O . ARG A 1 80 ? 7.347 -14.426 -3.119 1.00 91.62 80 ARG A O 1
ATOM 654 N N . ASP A 1 81 ? 9.339 -13.381 -3.013 1.00 89.88 81 ASP A N 1
ATOM 655 C CA . ASP A 1 81 ? 10.126 -14.595 -2.857 1.00 89.88 81 ASP A CA 1
ATOM 656 C C . ASP A 1 81 ? 10.124 -15.070 -1.399 1.00 89.88 81 ASP A C 1
ATOM 658 O O . ASP A 1 81 ? 10.095 -14.283 -0.437 1.00 89.88 81 ASP A O 1
ATOM 662 N N . LYS A 1 82 ? 10.114 -16.395 -1.230 1.00 89.88 82 LYS A N 1
ATOM 663 C CA . LYS A 1 82 ? 10.050 -17.070 0.077 1.00 89.88 82 LYS A CA 1
ATOM 664 C C . LYS A 1 82 ? 11.309 -17.876 0.404 1.00 89.88 82 LYS A C 1
ATOM 666 O O . LYS A 1 82 ? 11.250 -18.723 1.289 1.00 89.88 82 LYS A O 1
ATOM 671 N N . SER A 1 83 ? 12.429 -17.633 -0.280 1.00 89.62 83 SER A N 1
ATOM 672 C CA . SER A 1 83 ? 13.645 -18.411 -0.034 1.00 89.62 83 SER A CA 1
ATOM 673 C C . SER A 1 83 ? 14.109 -18.274 1.430 1.00 89.62 83 SER A C 1
ATOM 675 O O . SER A 1 83 ? 14.129 -17.157 1.965 1.00 89.62 83 SER A O 1
ATOM 677 N N . PRO A 1 84 ? 14.497 -19.379 2.098 1.00 85.81 84 PRO A N 1
ATOM 678 C CA . PRO A 1 84 ? 15.000 -19.342 3.477 1.00 85.81 84 PRO A CA 1
ATOM 679 C C . PRO A 1 84 ? 16.263 -18.488 3.645 1.00 85.81 84 PRO A C 1
ATOM 681 O O . PRO A 1 84 ? 16.510 -17.934 4.712 1.00 85.81 84 PRO A O 1
ATOM 684 N N . THR A 1 85 ? 17.046 -18.351 2.575 1.00 86.38 85 THR A N 1
ATOM 685 C CA . THR A 1 85 ? 18.282 -17.558 2.513 1.00 86.38 85 THR A CA 1
ATOM 686 C C . THR A 1 85 ? 18.038 -16.065 2.282 1.00 86.38 85 THR A C 1
ATOM 688 O O . THR A 1 85 ? 18.981 -15.271 2.293 1.00 86.38 85 THR A O 1
ATOM 691 N N . SER A 1 86 ? 16.786 -15.650 2.073 1.00 86.94 86 SER A N 1
ATOM 692 C CA . SER A 1 86 ? 16.450 -14.261 1.786 1.00 86.94 86 SER A CA 1
ATOM 693 C C . SER A 1 86 ? 16.766 -13.333 2.962 1.00 86.94 86 SER A C 1
ATOM 695 O O . SER A 1 86 ? 16.183 -13.429 4.042 1.00 86.94 86 SER A O 1
ATOM 697 N N . ASN A 1 87 ? 17.631 -12.346 2.720 1.00 87.62 87 ASN A N 1
ATOM 698 C CA . ASN A 1 87 ? 17.968 -11.307 3.697 1.00 87.62 87 ASN A CA 1
ATOM 699 C C . ASN A 1 87 ? 16.897 -10.202 3.815 1.00 87.62 87 ASN A C 1
ATOM 701 O O . ASN A 1 87 ? 17.053 -9.289 4.629 1.00 87.62 87 ASN A O 1
ATOM 705 N N . VAL A 1 88 ? 15.824 -10.241 3.012 1.00 91.62 88 VAL A N 1
ATOM 706 C CA . VAL A 1 88 ? 14.789 -9.189 3.015 1.00 91.62 88 VAL A CA 1
ATOM 707 C C . VAL A 1 88 ? 13.644 -9.458 3.997 1.00 91.62 88 VAL A C 1
ATOM 709 O O . VAL A 1 88 ? 12.809 -8.580 4.216 1.00 91.62 88 VAL A O 1
ATOM 712 N N . ARG A 1 89 ? 13.598 -10.649 4.611 1.00 90.69 89 ARG A N 1
ATOM 713 C CA . ARG A 1 89 ? 12.535 -11.078 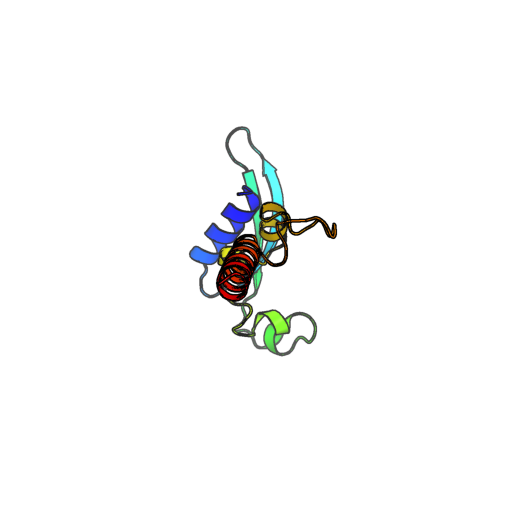5.533 1.00 90.69 89 ARG A CA 1
ATOM 714 C C . ARG A 1 89 ? 12.932 -10.897 7.011 1.00 90.69 89 ARG A C 1
ATOM 716 O O . ARG A 1 89 ? 14.077 -11.166 7.365 1.00 90.69 89 ARG A O 1
ATOM 723 N N . PRO A 1 90 ? 12.000 -10.484 7.899 1.00 89.88 90 PRO A N 1
ATOM 724 C CA . PRO A 1 90 ? 10.640 -10.006 7.599 1.00 89.88 90 PRO A CA 1
ATOM 725 C C . PRO A 1 90 ? 10.641 -8.600 6.963 1.00 89.88 90 PRO A C 1
ATOM 727 O O . PRO A 1 90 ? 9.726 -8.232 6.230 1.00 89.88 90 PRO A O 1
ATOM 730 N N . SER A 1 91 ? 11.696 -7.829 7.222 1.00 91.75 91 SER A N 1
ATOM 731 C CA . SER A 1 91 ? 12.068 -6.599 6.526 1.00 91.75 91 SER A CA 1
ATOM 732 C C . SER A 1 91 ? 13.589 -6.434 6.597 1.00 91.75 91 SER A C 1
ATOM 734 O O . SER A 1 91 ? 14.226 -6.961 7.513 1.00 91.75 91 SER A O 1
ATOM 736 N N . ILE A 1 92 ? 14.177 -5.659 5.681 1.00 91.88 92 ILE A N 1
ATOM 737 C CA . ILE A 1 92 ? 15.626 -5.385 5.672 1.00 91.88 92 ILE A CA 1
ATOM 738 C C . ILE A 1 92 ? 16.086 -4.768 7.006 1.00 91.88 92 ILE A C 1
ATOM 740 O O . ILE A 1 92 ? 17.109 -5.169 7.561 1.00 91.88 92 ILE A O 1
ATOM 744 N N . GLY A 1 93 ? 15.312 -3.825 7.556 1.00 91.62 93 GLY A N 1
ATOM 745 C CA . GLY A 1 93 ? 15.623 -3.183 8.838 1.00 91.62 93 GLY A CA 1
ATOM 746 C C . GLY A 1 93 ? 15.596 -4.159 10.017 1.00 91.62 93 GLY A C 1
ATOM 747 O O . GLY A 1 93 ? 16.520 -4.175 10.831 1.00 91.62 93 GLY A O 1
ATOM 748 N N . ALA A 1 94 ? 14.588 -5.035 10.076 1.00 91.88 94 ALA A N 1
ATOM 749 C CA . ALA A 1 94 ? 14.506 -6.067 11.108 1.00 91.88 94 ALA A CA 1
ATOM 750 C C . ALA A 1 94 ? 15.678 -7.061 11.021 1.00 91.88 94 ALA A C 1
ATOM 752 O O . ALA A 1 94 ? 16.256 -7.427 12.047 1.00 91.88 94 ALA A O 1
ATOM 753 N N . GLY A 1 95 ? 16.075 -7.448 9.803 1.00 90.88 95 GLY A N 1
ATOM 754 C CA . GLY A 1 95 ? 17.233 -8.311 9.567 1.00 90.88 95 GLY A CA 1
ATOM 755 C C . GLY A 1 95 ? 18.538 -7.699 10.086 1.00 90.88 95 GLY A C 1
ATOM 756 O O . GLY A 1 95 ? 19.277 -8.357 10.820 1.00 90.88 95 GLY A O 1
ATOM 757 N N . LYS A 1 96 ? 18.792 -6.417 9.784 1.00 91.19 96 LYS A N 1
ATOM 758 C CA . LYS A 1 96 ? 19.970 -5.685 10.286 1.00 91.19 96 LYS A CA 1
ATOM 759 C C . LYS A 1 96 ? 19.997 -5.617 11.816 1.00 91.19 96 LYS A C 1
ATOM 761 O O . LYS A 1 96 ? 21.020 -5.937 12.415 1.00 91.19 96 LYS A O 1
ATOM 766 N N . ARG A 1 97 ? 18.863 -5.293 12.452 1.00 91.94 97 ARG A N 1
ATOM 767 C CA . ARG A 1 97 ? 18.745 -5.216 13.922 1.00 91.94 97 ARG A CA 1
ATOM 768 C C . ARG A 1 97 ? 19.007 -6.559 14.610 1.00 91.94 97 ARG A C 1
ATOM 770 O O . ARG A 1 97 ? 19.577 -6.596 15.696 1.00 91.94 97 ARG A O 1
ATOM 777 N N . ARG A 1 98 ? 18.609 -7.675 13.990 1.00 90.00 98 ARG A N 1
ATOM 778 C CA . ARG A 1 98 ? 18.903 -9.019 14.510 1.00 90.00 98 ARG A CA 1
ATOM 779 C C . ARG A 1 98 ? 20.401 -9.332 14.458 1.00 90.00 98 ARG A C 1
ATOM 781 O O . ARG A 1 98 ? 20.922 -9.873 15.429 1.00 90.00 98 ARG A O 1
ATOM 788 N N . LYS A 1 99 ? 21.083 -8.989 13.357 1.00 87.81 99 LYS A N 1
ATOM 789 C CA . LYS A 1 99 ? 22.532 -9.217 13.200 1.00 87.81 99 LYS A CA 1
ATOM 790 C C . LYS A 1 99 ? 23.334 -8.417 14.227 1.00 87.81 99 LYS A C 1
ATOM 792 O O . LYS A 1 99 ? 24.096 -9.017 14.980 1.00 87.81 99 LYS A O 1
ATOM 797 N N . SER A 1 100 ? 23.066 -7.115 14.351 1.00 89.25 100 SER A N 1
ATOM 798 C CA . SER A 1 100 ? 23.761 -6.258 15.322 1.00 89.25 100 SER A CA 1
ATOM 799 C C . SER A 1 100 ? 23.542 -6.703 16.771 1.00 89.25 100 SER A C 1
ATOM 801 O O . SER A 1 100 ? 24.486 -6.738 17.558 1.00 89.25 100 SER A O 1
ATOM 803 N N . ARG A 1 101 ? 22.319 -7.123 17.126 1.00 89.75 101 ARG A N 1
ATOM 804 C CA . ARG A 1 101 ? 22.025 -7.680 18.455 1.00 89.75 101 ARG A CA 1
ATOM 805 C C . ARG A 1 101 ? 22.851 -8.935 18.742 1.00 89.75 101 ARG A C 1
ATOM 807 O O . ARG A 1 101 ? 23.416 -9.054 19.824 1.00 89.75 101 ARG A O 1
ATOM 814 N N . ASN A 1 102 ? 22.937 -9.854 17.784 1.00 86.62 102 ASN A N 1
ATOM 815 C CA . ASN A 1 102 ? 23.680 -11.103 17.953 1.00 86.62 102 ASN A CA 1
ATOM 816 C C . ASN A 1 102 ? 25.197 -10.873 18.049 1.00 86.62 102 ASN A C 1
ATOM 818 O O . ASN A 1 102 ? 25.866 -11.545 18.831 1.00 86.62 102 ASN A O 1
ATOM 822 N N . GLU A 1 103 ? 25.740 -9.922 17.289 1.00 86.25 103 GLU A N 1
ATOM 823 C CA . GLU A 1 103 ? 27.145 -9.512 17.399 1.00 86.25 103 GLU A CA 1
ATOM 824 C C . GLU A 1 103 ? 27.456 -8.907 18.772 1.00 86.25 103 GLU A C 1
ATOM 826 O O . GLU A 1 103 ? 28.465 -9.260 19.380 1.00 86.25 103 GLU A O 1
ATOM 831 N N . GLY A 1 104 ? 26.566 -8.059 19.299 1.00 82.56 104 GLY A N 1
ATOM 832 C CA . GLY A 1 104 ? 26.700 -7.497 20.644 1.00 82.56 104 GLY A CA 1
ATOM 833 C C . GLY A 1 104 ? 26.704 -8.566 21.741 1.00 82.56 104 GLY A C 1
ATOM 834 O O . GLY A 1 104 ? 27.543 -8.519 22.636 1.00 82.56 104 GLY A O 1
ATOM 835 N N . VAL A 1 105 ? 25.819 -9.565 21.647 1.00 80.56 105 VAL A N 1
ATOM 836 C CA . VAL A 1 105 ? 25.785 -10.705 22.586 1.00 80.56 105 VAL A CA 1
ATOM 837 C C . VAL A 1 105 ? 27.065 -11.541 22.492 1.00 80.56 105 VAL A C 1
ATOM 839 O O . VAL A 1 105 ? 27.659 -11.871 23.513 1.00 80.56 105 VAL A O 1
ATOM 842 N N . ARG A 1 106 ? 27.545 -11.836 21.277 1.00 77.69 106 ARG A N 1
ATOM 843 C CA . ARG A 1 106 ? 28.788 -12.599 21.075 1.00 77.69 106 ARG A CA 1
ATOM 844 C C . ARG A 1 106 ? 30.018 -11.912 21.661 1.00 77.69 106 ARG A C 1
ATOM 846 O O . ARG A 1 106 ? 30.882 -12.607 22.175 1.00 77.69 106 ARG A O 1
ATOM 853 N N . LYS A 1 107 ? 30.109 -10.581 21.579 1.00 75.12 107 LYS A N 1
ATOM 854 C CA . LYS A 1 107 ? 31.218 -9.818 22.173 1.00 75.12 107 LYS A CA 1
ATOM 855 C C . LYS A 1 107 ? 31.181 -9.839 23.703 1.00 75.12 107 LYS A C 1
ATOM 857 O O . LYS A 1 107 ? 32.235 -9.947 24.311 1.00 75.12 107 LYS A O 1
ATOM 862 N N . LYS A 1 108 ? 29.989 -9.784 24.309 1.00 71.88 108 LYS A N 1
ATOM 863 C CA . LYS A 1 108 ? 29.825 -9.860 25.771 1.00 71.88 108 LYS A CA 1
ATOM 864 C C . LYS A 1 108 ? 30.225 -11.212 26.356 1.00 71.88 108 LYS A C 1
ATOM 866 O O . LYS A 1 108 ? 30.795 -11.234 27.428 1.00 71.88 108 LYS A O 1
ATOM 871 N N . ASN A 1 109 ? 29.960 -12.307 25.648 1.00 73.38 109 ASN A N 1
ATOM 872 C CA . ASN A 1 109 ? 30.279 -13.660 26.122 1.00 73.38 109 ASN A CA 1
ATOM 873 C C . ASN A 1 109 ? 31.738 -14.085 25.847 1.00 73.38 109 ASN A C 1
ATOM 875 O O . ASN A 1 109 ? 32.081 -15.244 26.063 1.00 73.38 109 ASN A O 1
ATOM 879 N N . LYS A 1 110 ? 32.557 -13.199 25.267 1.00 67.94 110 LYS A N 1
ATOM 880 C CA . LYS A 1 110 ? 33.971 -13.447 24.933 1.00 67.94 110 LYS A CA 1
ATOM 881 C C . LYS A 1 110 ? 34.945 -12.682 25.842 1.00 67.94 110 LYS A C 1
ATOM 883 O O . LYS A 1 110 ? 36.150 -12.828 25.659 1.00 67.94 110 LYS A O 1
ATOM 888 N N . LEU A 1 111 ? 34.406 -11.858 26.740 1.00 55.03 111 LEU A N 1
ATOM 889 C CA . LEU A 1 111 ? 35.071 -11.208 27.868 1.00 55.03 111 LEU A CA 1
ATOM 890 C C . LEU A 1 111 ? 34.690 -11.979 29.133 1.00 55.03 111 LEU A C 1
ATOM 892 O O . LEU A 1 111 ? 35.549 -12.056 30.031 1.00 55.03 111 LEU A O 1
#

Foldseek 3Di:
DDPQLVVQLVVCVVCVQWAWAEKDWPDDDPVDTDIDTDIHRLVDPVQCPDPPRVVCNDPVNHPCSVVQNYPRSCVVLVVVDDDPPDCQPPHVVVSVVVVVVVVVVVVVVVD

Secondary structure (DSSP, 8-state):
--HHHHHHHHHHHH-TTSEEEEEEEEEE-SS-EEEEEEEE-TTSHHHHH-TTTGGGGSGGGSSTTTTT-SHHHHHHTTTT---TT-TTSS-HHHHHHHHHHHHHHHHHTT-

pLDDT: mean 92.68, std 6.77, range [55.03, 97.81]

Sequence (111 aa):
MSYKWIAEQRVSKKFSNLEVLNSYEIGKDGMNYFYEVICVDPSKAEIKSDKNINWITKPENQNRPERGLTSAAKKSRGLRDKSPTSNVRPSIGAGKRRKSRNEGVRKKNKL

Radius of gyration: 18.85 Å; chains: 1; bounding box: 57×32×52 Å